Protein AF-A0A2S1LLD9-F1 (afdb_monomer_lite)

Sequence (69 aa):
MTALNVFLGIIGGSEWILIAIVILLLFGGKKIPELMKGLGNGMKEFKNATKEDTPPTSAHSQNKDENKL

Radius of gyration: 22.59 Å; chains: 1; bounding box: 44×36×55 Å

InterPro domains:
  IPR003369 Sec-independent protein translocase protein TatA/B/E [PF02416] (11-52)
  IPR006312 Sec-independent protein translocase protein TatA/E [MF_00236] (8-68)
  IPR006312 Sec-independent protein translocase protein TatA/E [TIGR01411] (11-54)

Organism: NCBI:txid1678728

Secondary structure (DSSP, 8-state):
-HHHHHHHHIIIIIHHHHHHHHHHHHH-TTHHHHHHHHHHHHHHHHHHHHHHSS-S-S-----------

Foldseek 3Di:
DVVVCCVVVCVPPVVVVVVVVVCCVVQNPPRVVVVVVVVVVVVVVVVVVVVVPDDDDDDDDDDDDPDDD

Structure (mmCIF, N/CA/C/O backbone):
data_AF-A0A2S1LLD9-F1
#
_entry.id   AF-A0A2S1LLD9-F1
#
loop_
_atom_site.group_PDB
_atom_site.id
_atom_site.type_symbol
_atom_site.label_atom_id
_atom_site.label_alt_id
_atom_site.label_comp_id
_atom_site.label_asym_id
_atom_site.label_entity_id
_atom_site.label_seq_id
_atom_site.pdbx_PDB_ins_code
_atom_site.Cartn_x
_atom_site.Cartn_y
_atom_site.Cartn_z
_atom_site.occupancy
_atom_site.B_iso_or_equiv
_atom_site.auth_seq_id
_atom_site.auth_comp_id
_atom_site.auth_asym_id
_atom_site.auth_atom_id
_atom_site.pdbx_PDB_model_num
ATOM 1 N N .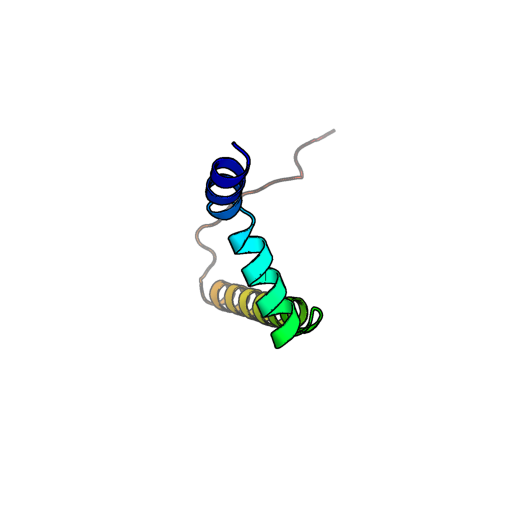 MET A 1 1 ? 31.722 1.186 -18.665 1.00 54.84 1 MET A N 1
ATOM 2 C CA . MET A 1 1 ? 31.469 1.664 -17.285 1.00 54.84 1 MET A CA 1
ATOM 3 C C . MET A 1 1 ? 29.986 1.842 -16.947 1.00 54.84 1 MET A C 1
ATOM 5 O O . MET A 1 1 ? 29.641 1.738 -15.783 1.00 54.84 1 MET A O 1
ATOM 9 N N . THR A 1 2 ? 29.084 2.051 -17.912 1.00 58.22 2 THR A N 1
ATOM 10 C CA . THR A 1 2 ? 27.634 2.184 -17.653 1.00 58.22 2 THR A CA 1
ATOM 11 C C . THR A 1 2 ? 26.940 0.863 -17.287 1.00 58.22 2 THR A C 1
ATOM 13 O O . THR A 1 2 ? 26.051 0.861 -16.447 1.00 58.22 2 THR A O 1
ATOM 16 N N . ALA A 1 3 ? 27.379 -0.272 -17.843 1.00 60.88 3 ALA A N 1
ATOM 17 C CA . ALA A 1 3 ? 26.768 -1.586 -17.595 1.00 60.88 3 ALA A CA 1
ATOM 18 C C . ALA A 1 3 ? 26.877 -2.074 -16.133 1.00 60.88 3 ALA A C 1
ATOM 20 O O . ALA A 1 3 ? 25.945 -2.684 -15.621 1.00 60.88 3 ALA A O 1
ATOM 21 N N . LEU A 1 4 ? 27.976 -1.758 -15.435 1.00 60.72 4 LEU A N 1
ATOM 22 C CA . LEU A 1 4 ? 28.165 -2.127 -14.025 1.00 60.72 4 LEU A CA 1
ATOM 23 C C . LEU A 1 4 ? 27.253 -1.311 -13.092 1.00 60.72 4 LEU A C 1
ATOM 25 O O . LEU A 1 4 ? 26.714 -1.851 -12.132 1.00 60.72 4 LEU A O 1
ATOM 29 N N . ASN A 1 5 ? 27.016 -0.036 -13.422 1.00 60.44 5 ASN A N 1
ATOM 30 C CA . ASN A 1 5 ? 26.073 0.824 -12.699 1.00 60.44 5 ASN A CA 1
ATOM 31 C C . ASN A 1 5 ? 24.621 0.393 -12.916 1.00 60.44 5 ASN A C 1
ATOM 33 O O . ASN A 1 5 ? 23.813 0.506 -12.003 1.00 60.44 5 ASN A O 1
ATOM 37 N N . VAL A 1 6 ? 24.292 -0.119 -14.103 1.00 67.38 6 VAL A N 1
ATOM 38 C CA . VAL A 1 6 ? 22.979 -0.711 -14.378 1.00 67.38 6 VAL A CA 1
ATOM 39 C C . VAL A 1 6 ? 22.808 -1.992 -13.560 1.00 67.38 6 VAL A C 1
ATOM 41 O O . VAL A 1 6 ? 21.802 -2.133 -12.887 1.00 67.38 6 VAL A O 1
ATOM 44 N N . PHE A 1 7 ? 23.810 -2.871 -13.492 1.00 62.44 7 PHE A N 1
ATOM 45 C CA . PHE A 1 7 ? 23.729 -4.093 -12.682 1.00 62.44 7 PHE A CA 1
ATOM 46 C C . PHE A 1 7 ? 23.622 -3.809 -11.166 1.00 62.44 7 PHE A C 1
ATOM 48 O O . PHE A 1 7 ? 22.754 -4.359 -10.497 1.00 62.44 7 PHE A O 1
ATOM 55 N N . LEU A 1 8 ? 24.430 -2.891 -10.620 1.00 63.66 8 LEU A N 1
ATOM 56 C CA . LEU A 1 8 ? 24.396 -2.524 -9.193 1.00 63.66 8 LEU A CA 1
ATOM 57 C C . LEU A 1 8 ? 23.202 -1.629 -8.814 1.00 63.66 8 LEU A C 1
ATOM 59 O O . LEU A 1 8 ? 22.668 -1.747 -7.714 1.00 63.66 8 LEU A O 1
ATOM 63 N N . GLY A 1 9 ? 22.763 -0.750 -9.716 1.00 61.59 9 GLY A N 1
ATOM 64 C CA . GLY A 1 9 ? 21.563 0.071 -9.541 1.00 61.59 9 GLY A CA 1
ATOM 65 C C . GLY A 1 9 ? 20.269 -0.730 -9.689 1.00 61.59 9 GLY A C 1
ATOM 66 O O . GLY A 1 9 ? 19.255 -0.374 -9.079 1.00 61.59 9 GLY A O 1
ATOM 67 N N . ILE A 1 10 ? 20.309 -1.838 -10.442 1.00 61.22 10 ILE A N 1
ATOM 68 C CA . ILE A 1 10 ? 19.166 -2.735 -10.588 1.00 61.22 10 ILE A CA 1
ATOM 69 C C . ILE A 1 10 ? 18.928 -3.567 -9.328 1.00 61.22 10 ILE A C 1
ATOM 71 O O . ILE A 1 10 ? 17.800 -3.569 -8.833 1.00 61.22 10 ILE A O 1
ATOM 75 N N . ILE A 1 11 ? 19.989 -4.147 -8.758 1.00 64.88 11 ILE A N 1
ATOM 76 C CA . ILE A 1 11 ? 19.920 -5.142 -7.670 1.00 64.88 11 ILE A CA 1
ATOM 77 C C . ILE A 1 11 ? 19.394 -4.582 -6.331 1.00 64.88 11 ILE A C 1
ATOM 79 O O . ILE A 1 11 ? 18.932 -5.342 -5.485 1.00 64.88 11 ILE A O 1
ATOM 83 N N . GLY A 1 12 ? 19.435 -3.264 -6.105 1.00 69.19 12 GLY A N 1
ATOM 84 C CA . GLY A 1 12 ? 19.049 -2.681 -4.811 1.00 69.19 12 GLY A CA 1
ATOM 85 C C . GLY A 1 12 ? 17.619 -2.141 -4.730 1.00 69.19 12 GLY A C 1
ATOM 86 O O . GLY A 1 12 ? 16.868 -2.483 -3.821 1.00 69.19 12 GLY A O 1
ATOM 87 N N . GLY A 1 13 ? 17.249 -1.244 -5.647 1.00 81.56 13 GLY A N 1
ATOM 88 C CA . GLY A 1 13 ? 16.016 -0.451 -5.522 1.00 81.56 13 GLY A CA 1
ATOM 89 C C . GLY A 1 13 ? 15.153 -0.404 -6.777 1.00 81.56 13 GLY A C 1
ATOM 90 O O . GLY A 1 13 ? 13.936 -0.250 -6.673 1.00 81.56 13 GLY A O 1
ATOM 91 N N . SER A 1 14 ? 15.743 -0.573 -7.963 1.00 82.81 14 SER A N 1
ATOM 92 C CA . SER A 1 14 ? 14.957 -0.532 -9.198 1.00 82.81 14 SER A CA 1
ATOM 93 C C . SER A 1 14 ? 14.072 -1.774 -9.355 1.00 82.81 14 SER A C 1
ATOM 95 O O . SER A 1 14 ? 12.962 -1.671 -9.863 1.00 82.81 14 SER A O 1
ATOM 97 N N . GLU A 1 15 ? 14.500 -2.937 -8.855 1.00 82.44 15 GLU A N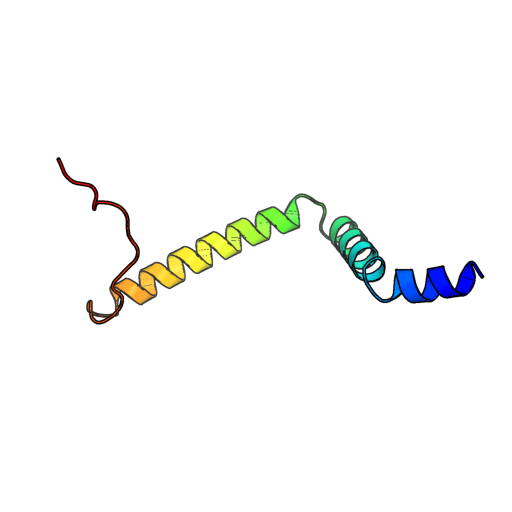 1
ATOM 98 C CA . GLU A 1 15 ? 13.691 -4.157 -8.938 1.00 82.44 15 GLU A CA 1
ATOM 99 C C . GLU A 1 15 ? 12.412 -4.038 -8.101 1.00 82.44 15 GLU A C 1
ATOM 101 O O . GLU A 1 15 ? 11.320 -4.360 -8.566 1.00 82.44 15 GLU A O 1
ATOM 106 N N . TRP A 1 16 ? 12.520 -3.435 -6.913 1.00 86.44 16 TRP A N 1
ATOM 107 C CA . TRP A 1 16 ? 11.370 -3.088 -6.081 1.00 86.44 16 TRP A CA 1
ATOM 108 C C . TRP A 1 16 ? 10.418 -2.111 -6.775 1.00 86.44 16 TRP A C 1
ATOM 110 O O . TRP A 1 16 ? 9.202 -2.291 -6.691 1.00 86.44 16 TRP A O 1
ATOM 120 N N . ILE A 1 17 ? 10.941 -1.110 -7.496 1.00 90.25 17 ILE A N 1
ATOM 121 C CA . ILE A 1 17 ? 10.101 -0.176 -8.262 1.00 90.25 17 ILE A CA 1
ATOM 122 C C . ILE A 1 17 ? 9.381 -0.890 -9.409 1.00 90.25 17 ILE A C 1
ATOM 124 O O . ILE A 1 17 ? 8.196 -0.647 -9.633 1.00 90.25 17 ILE A O 1
ATOM 128 N N . LEU A 1 18 ? 10.063 -1.806 -10.103 1.00 90.50 18 LEU A N 1
ATOM 129 C CA . LEU A 1 18 ? 9.491 -2.577 -11.203 1.00 90.50 18 LEU A CA 1
ATOM 130 C C . LEU A 1 18 ? 8.366 -3.492 -10.699 1.00 90.50 18 LEU A C 1
ATOM 132 O O . LEU A 1 18 ? 7.275 -3.498 -11.270 1.00 90.50 18 LEU A O 1
ATOM 136 N N . ILE A 1 19 ? 8.596 -4.204 -9.592 1.00 90.62 19 ILE A N 1
ATOM 137 C CA . ILE A 1 19 ? 7.590 -5.053 -8.938 1.00 90.62 19 ILE A CA 1
ATOM 138 C C . ILE A 1 19 ? 6.384 -4.212 -8.504 1.00 90.62 19 ILE A C 1
ATOM 140 O O . ILE A 1 19 ? 5.242 -4.587 -8.777 1.00 90.62 19 ILE A O 1
ATOM 144 N N . ALA A 1 20 ? 6.619 -3.053 -7.882 1.00 90.94 20 ALA A N 1
ATOM 145 C CA . ALA A 1 20 ? 5.552 -2.144 -7.478 1.00 90.94 20 ALA A CA 1
ATOM 146 C C . ALA A 1 20 ? 4.717 -1.674 -8.680 1.00 90.94 20 ALA A C 1
ATOM 148 O O . ALA A 1 20 ? 3.491 -1.667 -8.594 1.00 90.94 20 ALA A O 1
ATOM 149 N N . ILE A 1 21 ? 5.352 -1.345 -9.811 1.00 93.31 21 ILE A N 1
ATOM 150 C CA . ILE A 1 21 ? 4.662 -0.957 -11.051 1.00 93.31 21 ILE A CA 1
ATOM 151 C C . ILE A 1 21 ? 3.816 -2.111 -11.598 1.00 93.31 21 ILE A C 1
ATOM 153 O O . ILE A 1 21 ? 2.655 -1.896 -11.941 1.00 93.31 21 ILE A O 1
ATOM 157 N N . VAL A 1 22 ? 4.349 -3.335 -11.650 1.00 94.06 22 VAL A N 1
ATOM 158 C CA . VAL A 1 22 ? 3.597 -4.507 -12.133 1.00 94.06 22 VAL A CA 1
ATOM 159 C C . VAL A 1 22 ? 2.373 -4.770 -11.254 1.00 94.06 22 VAL A C 1
ATOM 161 O O . VAL A 1 22 ? 1.266 -4.921 -11.769 1.00 94.06 22 VAL A O 1
ATOM 164 N N . ILE A 1 23 ? 2.535 -4.750 -9.930 1.00 93.06 23 ILE A N 1
ATOM 165 C CA . ILE A 1 23 ? 1.421 -4.897 -8.981 1.00 93.06 23 ILE A CA 1
ATOM 166 C C . ILE A 1 23 ? 0.396 -3.770 -9.173 1.00 93.06 23 ILE A C 1
ATOM 168 O O . ILE A 1 23 ? -0.810 -4.020 -9.179 1.00 93.06 23 ILE A O 1
ATOM 172 N N . LEU A 1 24 ? 0.856 -2.534 -9.375 1.00 92.94 24 LEU A N 1
ATOM 173 C CA . LEU A 1 24 ? -0.009 -1.379 -9.598 1.00 92.94 24 LEU A CA 1
ATOM 174 C C . LEU A 1 24 ? -0.816 -1.491 -10.896 1.00 92.94 24 LEU A C 1
ATOM 176 O O . LEU A 1 24 ? -1.964 -1.057 -10.922 1.00 92.94 24 LEU A O 1
ATOM 180 N N . LEU A 1 25 ? -0.246 -2.070 -11.954 1.00 93.94 25 LEU A N 1
ATOM 181 C CA . LEU A 1 25 ? -0.940 -2.306 -13.222 1.00 93.94 25 LEU A CA 1
ATOM 182 C C . LEU A 1 25 ? -1.964 -3.442 -13.116 1.00 93.94 25 LEU A C 1
ATOM 184 O O . LEU A 1 25 ? -3.064 -3.314 -13.647 1.00 93.94 25 LEU A O 1
ATOM 188 N N . LEU A 1 26 ? -1.630 -4.527 -12.410 1.00 93.44 26 LEU A N 1
ATOM 189 C CA . LEU A 1 26 ? -2.522 -5.679 -12.239 1.00 93.44 26 LEU A CA 1
ATOM 190 C C . LEU A 1 26 ? -3.712 -5.372 -11.323 1.00 93.44 26 LEU A C 1
ATOM 192 O O . LEU A 1 26 ? -4.848 -5.721 -11.635 1.00 93.44 26 LEU A O 1
ATOM 196 N N . PHE A 1 27 ? -3.458 -4.725 -10.186 1.00 91.06 27 PHE A N 1
ATOM 197 C CA . PHE A 1 27 ? -4.486 -4.451 -9.180 1.00 91.06 27 PHE A CA 1
ATOM 198 C C . PHE A 1 27 ? -5.099 -3.050 -9.314 1.00 91.06 27 PHE A C 1
ATOM 200 O O . PHE A 1 27 ? -6.197 -2.804 -8.812 1.00 91.06 27 PHE A O 1
ATOM 207 N N . GLY A 1 28 ? -4.421 -2.125 -9.994 1.00 87.12 28 GLY A N 1
ATOM 208 C CA . GLY A 1 28 ? -4.780 -0.710 -10.035 1.00 87.12 28 GLY A CA 1
ATOM 209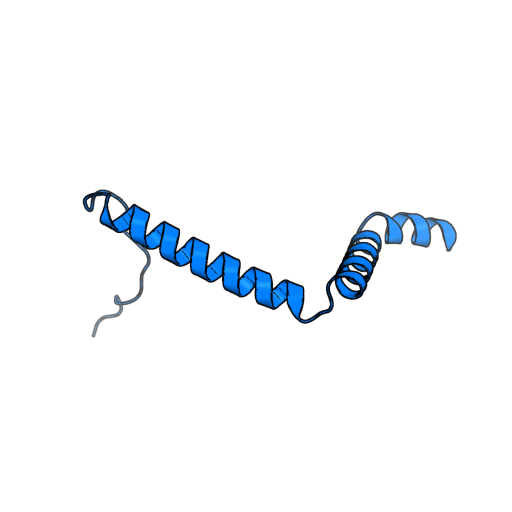 C C . GLY A 1 28 ? -4.370 0.032 -8.757 1.00 87.12 28 GLY A C 1
ATOM 210 O O . GLY A 1 28 ? -4.452 -0.491 -7.643 1.00 87.12 28 GLY A O 1
ATOM 211 N N . GLY A 1 29 ? -4.008 1.313 -8.884 1.00 86.38 29 GLY A N 1
ATOM 212 C CA . GLY A 1 29 ? -3.580 2.141 -7.742 1.00 86.38 29 GLY A CA 1
ATOM 213 C C . GLY A 1 29 ? -4.619 2.382 -6.652 1.00 86.38 29 GLY A C 1
ATOM 214 O O . GLY A 1 29 ? -4.267 2.798 -5.553 1.00 86.38 29 GLY A O 1
ATOM 215 N N . LYS A 1 30 ? -5.890 2.076 -6.918 1.00 88.00 30 LYS A N 1
ATOM 216 C CA . LYS A 1 30 ? -6.971 2.197 -5.937 1.00 88.00 30 LYS A CA 1
ATOM 217 C C . LYS A 1 30 ? -7.179 0.948 -5.078 1.00 88.00 30 LYS A C 1
ATOM 219 O O . LYS A 1 30 ? -7.640 1.099 -3.953 1.00 88.00 30 LYS A O 1
ATOM 224 N N . LYS A 1 31 ? -6.827 -0.257 -5.544 1.00 89.12 31 LYS A N 1
ATOM 225 C CA . LYS A 1 31 ? -7.170 -1.491 -4.809 1.00 89.12 31 LYS A CA 1
ATOM 226 C C . LYS A 1 31 ? -6.206 -1.827 -3.681 1.00 89.12 31 LYS A C 1
ATOM 228 O O . LYS A 1 31 ? -6.649 -2.256 -2.626 1.00 89.12 31 LYS A O 1
ATOM 233 N N . ILE A 1 32 ? -4.917 -1.547 -3.849 1.00 89.31 32 ILE A N 1
ATOM 234 C CA . ILE A 1 32 ? -3.904 -1.669 -2.787 1.00 89.31 32 ILE A CA 1
ATOM 235 C C . ILE A 1 32 ? -4.306 -0.886 -1.507 1.00 89.31 32 ILE A C 1
ATOM 237 O O . ILE A 1 32 ? -4.355 -1.491 -0.433 1.00 89.31 32 ILE A O 1
ATOM 241 N N . PRO A 1 33 ? -4.656 0.418 -1.573 1.00 86.81 33 PRO A N 1
ATOM 242 C CA . PRO A 1 33 ? -5.067 1.174 -0.388 1.00 86.81 33 PRO A CA 1
ATOM 243 C C . PRO A 1 33 ? -6.460 0.792 0.134 1.00 86.81 33 PRO A C 1
ATOM 245 O O . PRO A 1 33 ? -6.702 0.887 1.335 1.00 86.81 33 PRO A O 1
ATOM 248 N N . GLU A 1 34 ? -7.374 0.353 -0.736 1.00 92.19 34 GLU A N 1
ATOM 249 C CA . GLU A 1 34 ? -8.708 -0.127 -0.348 1.00 92.19 34 GLU A CA 1
ATOM 250 C C . GLU A 1 34 ? -8.619 -1.428 0.472 1.00 92.19 34 GLU A C 1
ATOM 252 O O . GLU A 1 34 ? -9.213 -1.523 1.548 1.00 92.19 34 GLU A O 1
ATOM 257 N N . LEU A 1 35 ? -7.776 -2.374 0.039 1.00 91.50 35 LEU A N 1
ATOM 258 C CA . LEU A 1 35 ? -7.477 -3.610 0.767 1.00 91.50 35 LEU A CA 1
ATOM 259 C C . LEU A 1 35 ? -6.745 -3.339 2.088 1.00 91.50 35 LEU A C 1
ATOM 261 O O . LEU A 1 35 ? -7.107 -3.915 3.111 1.00 91.50 35 LEU A O 1
ATOM 265 N N . MET A 1 36 ? -5.764 -2.428 2.103 1.00 92.69 36 MET A N 1
ATOM 266 C CA . MET A 1 36 ? -5.084 -2.033 3.346 1.00 92.69 36 MET A CA 1
ATOM 267 C C . MET A 1 36 ? -6.033 -1.387 4.357 1.00 92.69 36 MET A C 1
ATOM 269 O O . MET A 1 36 ? -5.934 -1.678 5.547 1.00 92.69 36 MET A O 1
ATOM 273 N N . LYS A 1 37 ? -6.966 -0.536 3.912 1.00 93.69 37 LYS A N 1
ATOM 274 C CA . LYS A 1 37 ? -7.986 0.053 4.793 1.00 93.69 37 LYS A CA 1
ATOM 275 C C . LYS A 1 37 ? -8.906 -1.014 5.385 1.00 93.69 37 LYS A C 1
ATOM 277 O O . LYS A 1 37 ? -9.148 -0.991 6.589 1.00 93.69 37 LYS A O 1
ATOM 282 N N . GLY A 1 38 ? -9.375 -1.959 4.567 1.00 94.38 38 GLY A N 1
ATOM 283 C CA . GLY A 1 38 ? -10.194 -3.081 5.036 1.00 94.38 38 GLY A CA 1
ATOM 284 C C . GLY A 1 38 ? -9.457 -3.965 6.046 1.00 94.38 38 GLY A C 1
ATOM 285 O O . GLY A 1 38 ? -9.963 -4.206 7.140 1.00 94.38 38 GLY A O 1
ATOM 286 N N . LEU A 1 39 ? -8.226 -4.376 5.723 1.00 95.31 39 LEU A N 1
ATOM 287 C CA . LEU A 1 39 ? -7.389 -5.196 6.603 1.00 95.31 39 LEU A CA 1
ATOM 288 C C . LEU A 1 39 ? -7.030 -4.463 7.904 1.00 95.31 39 LEU A C 1
ATOM 290 O O . LEU A 1 39 ? -7.062 -5.062 8.975 1.00 95.31 39 LEU A O 1
ATOM 294 N N . GLY A 1 40 ? -6.713 -3.169 7.826 1.00 93.88 40 GLY A N 1
ATOM 295 C CA . GLY A 1 40 ? -6.376 -2.345 8.986 1.00 93.88 40 GLY A CA 1
ATOM 296 C C . GLY A 1 40 ? -7.547 -2.178 9.953 1.00 93.88 40 GLY A C 1
ATOM 297 O O . GLY A 1 40 ? -7.356 -2.292 11.165 1.00 93.88 40 GLY A O 1
ATOM 298 N N . ASN A 1 41 ? -8.758 -1.975 9.430 1.00 94.94 41 ASN A N 1
ATOM 299 C CA . ASN A 1 41 ? -9.971 -1.923 10.246 1.00 94.94 41 ASN A CA 1
ATOM 300 C C . ASN A 1 41 ? -10.267 -3.285 10.892 1.00 94.94 41 ASN A C 1
ATOM 302 O O . ASN A 1 41 ? -10.448 -3.339 12.107 1.00 94.94 41 ASN A O 1
ATOM 306 N N . GLY A 1 42 ? -10.190 -4.381 10.127 1.00 95.19 42 GLY A N 1
ATOM 307 C CA . GLY A 1 42 ? -10.381 -5.734 10.662 1.00 95.19 42 GLY A CA 1
ATOM 308 C C . GLY A 1 42 ? -9.354 -6.101 11.738 1.00 95.19 42 GLY A C 1
ATOM 309 O O . GLY A 1 42 ? -9.715 -6.614 12.792 1.00 95.19 42 GLY A O 1
ATOM 310 N N . MET A 1 43 ? -8.076 -5.759 11.540 1.00 93.81 43 MET A N 1
ATOM 311 C CA . MET A 1 43 ? -7.020 -5.967 12.540 1.00 93.81 43 MET A CA 1
ATOM 312 C C . MET A 1 43 ? -7.253 -5.128 13.808 1.00 93.81 43 MET A C 1
ATOM 314 O O . MET A 1 43 ? -6.956 -5.571 14.919 1.00 93.81 43 MET A O 1
ATOM 318 N N . LYS A 1 44 ? -7.781 -3.906 13.661 1.00 92.19 44 LYS A N 1
ATOM 319 C CA . LYS A 1 44 ? -8.122 -3.026 14.787 1.00 92.19 44 LYS A CA 1
ATOM 320 C C . LYS A 1 44 ? -9.283 -3.596 15.603 1.00 92.19 44 LYS A C 1
ATOM 322 O O . LYS A 1 44 ? -9.173 -3.650 16.825 1.00 92.19 44 LYS A O 1
ATOM 327 N N . GLU A 1 45 ? -10.353 -4.031 14.944 1.00 92.75 45 GLU A N 1
ATOM 328 C CA . GLU A 1 45 ? -11.510 -4.673 15.581 1.00 92.75 45 GLU A CA 1
ATOM 329 C C . GLU A 1 45 ? -11.113 -5.989 16.255 1.00 92.75 45 GLU A C 1
ATOM 331 O O . GLU A 1 45 ? -11.435 -6.192 17.424 1.00 92.75 45 GLU A O 1
ATOM 336 N N . PHE A 1 46 ? -10.303 -6.817 15.588 1.00 92.50 46 PHE A N 1
ATOM 337 C CA . PHE A 1 46 ? -9.771 -8.061 16.150 1.00 92.50 46 PHE A CA 1
ATOM 338 C C . PHE A 1 46 ? -8.943 -7.822 17.419 1.00 92.50 46 PHE A C 1
ATOM 340 O O . PHE A 1 46 ? -9.117 -8.504 18.431 1.00 92.50 46 PHE A O 1
ATOM 347 N N . LYS A 1 47 ? -8.068 -6.807 17.400 1.00 88.56 47 LYS A N 1
ATOM 348 C CA . LYS A 1 47 ? -7.276 -6.418 18.573 1.00 88.56 47 LYS A CA 1
ATOM 349 C C . LYS A 1 47 ? -8.149 -5.896 19.715 1.00 88.56 47 LYS A C 1
ATOM 3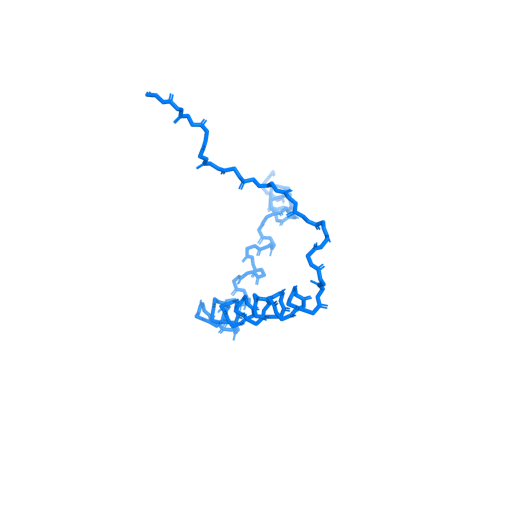51 O O . LYS A 1 47 ? -7.803 -6.117 20.869 1.00 88.56 47 LYS A O 1
ATOM 356 N N . ASN A 1 48 ? -9.231 -5.181 19.413 1.00 88.75 48 ASN A N 1
ATOM 357 C CA . ASN A 1 48 ? -10.136 -4.654 20.432 1.00 88.75 48 ASN A CA 1
ATOM 358 C C . ASN A 1 48 ? -10.950 -5.776 21.087 1.00 88.75 48 ASN A C 1
ATOM 360 O O . ASN A 1 48 ? -10.944 -5.867 22.308 1.00 88.75 48 ASN A O 1
ATOM 364 N N . ALA A 1 49 ? -11.533 -6.679 20.294 1.00 86.88 49 ALA A N 1
ATOM 365 C CA . ALA A 1 49 ? -12.267 -7.837 20.806 1.00 86.88 49 ALA A CA 1
ATOM 366 C C . ALA A 1 49 ? -11.373 -8.735 21.681 1.00 86.88 49 ALA A C 1
ATOM 368 O O . ALA A 1 49 ? -11.738 -9.092 22.793 1.00 86.88 49 ALA A O 1
ATOM 369 N N . THR A 1 50 ? -10.135 -8.993 21.241 1.00 84.81 50 THR A N 1
ATOM 370 C CA . THR A 1 50 ? -9.167 -9.790 22.020 1.00 84.81 50 THR A CA 1
ATOM 371 C C . THR A 1 50 ? -8.780 -9.124 23.350 1.00 84.81 50 THR A C 1
ATOM 373 O O . THR A 1 50 ? -8.400 -9.808 24.295 1.00 84.81 50 THR A O 1
ATOM 376 N N . LYS A 1 51 ? -8.849 -7.788 23.442 1.00 80.62 51 LYS A N 1
ATOM 377 C CA . LYS A 1 51 ? -8.530 -7.039 24.668 1.00 80.62 51 LYS A CA 1
ATOM 378 C C . LYS A 1 51 ? -9.675 -7.013 25.674 1.00 80.62 51 LYS A C 1
ATOM 380 O O . LYS A 1 51 ? -9.394 -6.908 26.863 1.00 80.62 51 LYS A O 1
ATOM 385 N N . GLU A 1 52 ? -10.920 -7.075 25.213 1.00 68.75 52 GLU A N 1
ATOM 386 C CA . GLU A 1 52 ? -12.104 -7.087 26.082 1.00 68.75 52 GLU A CA 1
ATOM 387 C C . GLU A 1 52 ? -12.247 -8.418 26.839 1.00 68.75 52 GLU A C 1
ATOM 389 O O . GLU A 1 52 ? -12.683 -8.414 27.989 1.00 68.75 52 GLU A O 1
ATOM 394 N N . ASP A 1 53 ? -11.772 -9.528 26.260 1.00 64.44 53 ASP A N 1
ATOM 395 C CA . ASP A 1 53 ? -11.794 -10.858 26.891 1.00 64.44 53 ASP A CA 1
ATOM 396 C C . ASP A 1 53 ? -10.622 -11.113 27.861 1.00 64.44 53 ASP A C 1
ATOM 398 O O . ASP A 1 53 ? -10.658 -12.042 28.671 1.00 64.44 53 ASP A O 1
ATOM 402 N N . THR A 1 54 ? -9.574 -10.283 27.828 1.00 58.31 54 THR A N 1
ATOM 403 C CA . THR A 1 54 ? -8.495 -10.323 28.825 1.00 58.31 54 THR A CA 1
ATOM 404 C C . THR A 1 54 ? -8.802 -9.351 29.967 1.00 58.31 54 THR A C 1
ATOM 406 O O . THR A 1 54 ? -8.791 -8.141 29.726 1.00 58.31 54 THR A O 1
ATOM 409 N N . PRO A 1 55 ? -9.034 -9.814 31.217 1.00 57.28 55 PRO A N 1
ATOM 410 C CA . PRO A 1 55 ? -9.170 -8.910 32.356 1.00 57.28 55 PRO A CA 1
ATOM 411 C C . PRO A 1 55 ? -7.933 -8.002 32.434 1.00 57.28 55 PRO A C 1
ATOM 413 O O . PRO A 1 55 ? -6.831 -8.442 32.092 1.00 57.28 55 PRO A O 1
ATOM 416 N N . PRO A 1 56 ? -8.092 -6.735 32.858 1.00 58.84 56 PRO A N 1
ATOM 417 C CA . PRO A 1 56 ? -7.067 -5.707 32.754 1.00 58.84 56 PRO A CA 1
ATOM 418 C C . PRO A 1 56 ? -5.896 -6.056 33.669 1.00 58.84 56 PRO A C 1
ATOM 420 O O . PRO A 1 56 ? -5.840 -5.690 34.839 1.00 58.84 56 PRO A O 1
ATOM 423 N N . THR A 1 57 ? -4.937 -6.804 33.151 1.00 58.53 57 THR A N 1
ATOM 424 C CA . THR A 1 57 ? -3.649 -7.017 33.788 1.00 58.53 57 THR A CA 1
ATOM 425 C C . THR A 1 57 ? -2.599 -6.910 32.701 1.00 58.53 57 THR A C 1
ATOM 427 O O . THR A 1 57 ? -2.553 -7.697 31.763 1.00 58.53 57 THR A O 1
ATOM 430 N N . SER A 1 58 ? -1.757 -5.891 32.861 1.00 67.44 58 SER A N 1
ATOM 431 C CA . SER A 1 58 ? -0.554 -5.570 32.087 1.00 67.44 58 SER A CA 1
ATOM 432 C C . SER A 1 58 ? -0.729 -4.980 30.676 1.00 67.44 58 SER A C 1
ATOM 434 O O . SER A 1 58 ? -0.617 -5.667 29.671 1.00 67.44 58 SER A O 1
ATOM 436 N N . ALA A 1 59 ? -0.875 -3.649 30.612 1.00 57.91 59 ALA A N 1
ATOM 437 C CA . ALA A 1 59 ? -0.072 -2.787 29.728 1.00 57.91 59 ALA A CA 1
ATOM 438 C C . ALA A 1 59 ? -0.303 -1.303 30.081 1.00 57.91 59 ALA A C 1
ATOM 440 O O . ALA A 1 59 ? -1.209 -0.652 29.562 1.00 57.91 59 ALA A O 1
ATOM 441 N N . HIS A 1 60 ? 0.523 -0.774 30.985 1.00 48.91 60 HIS A N 1
ATOM 442 C CA . HIS A 1 60 ? 0.637 0.655 31.269 1.00 48.91 60 HIS A CA 1
ATOM 443 C C . HIS A 1 60 ? 1.652 1.309 30.305 1.00 48.91 60 HIS A C 1
ATOM 445 O O . HIS A 1 60 ? 2.660 0.693 29.965 1.00 48.91 60 HIS A O 1
ATOM 451 N N . SER A 1 61 ? 1.374 2.574 29.955 1.00 49.88 61 SER A N 1
ATOM 452 C CA . SER A 1 61 ? 2.297 3.646 29.527 1.00 49.88 61 SER A CA 1
ATOM 453 C C . SER A 1 61 ? 2.498 3.900 28.028 1.00 49.88 61 SER A C 1
ATOM 455 O O . SER A 1 61 ? 3.207 3.171 27.345 1.00 49.88 61 SER A O 1
ATOM 457 N N . GLN A 1 62 ? 1.941 5.027 27.558 1.00 44.97 62 GLN A N 1
ATOM 458 C CA . GLN A 1 62 ? 2.668 6.246 27.132 1.00 44.97 62 GLN A CA 1
ATOM 459 C C . GLN A 1 62 ? 1.624 7.374 26.928 1.00 44.97 62 GLN A C 1
ATOM 461 O O . GLN A 1 62 ? 0.771 7.273 26.055 1.00 44.97 62 GLN A O 1
ATOM 466 N N . ASN A 1 63 ? 1.452 8.271 27.907 1.00 51.38 63 ASN A N 1
ATOM 467 C CA . ASN A 1 63 ? 2.134 9.571 28.074 1.00 51.38 63 ASN A CA 1
ATOM 468 C C . ASN A 1 63 ? 1.432 10.702 27.294 1.00 51.38 63 ASN A C 1
ATOM 470 O O . ASN A 1 63 ? 1.501 10.703 26.069 1.00 51.38 63 ASN A O 1
ATOM 474 N N . LYS A 1 64 ? 0.782 11.637 28.017 1.00 50.19 64 LYS A N 1
ATOM 475 C CA . LYS A 1 64 ? 0.937 13.103 27.871 1.00 50.19 64 LYS A CA 1
ATOM 476 C C . LYS A 1 64 ? -0.094 13.871 28.716 1.00 50.19 64 LYS A C 1
ATOM 478 O O . LYS A 1 64 ? -0.994 14.450 28.139 1.00 50.19 64 LYS A O 1
ATOM 483 N N . ASP A 1 65 ? 0.062 13.913 30.038 1.00 55.81 65 ASP A N 1
ATOM 484 C CA . ASP A 1 65 ? -0.569 14.939 30.896 1.00 55.81 65 ASP A CA 1
ATOM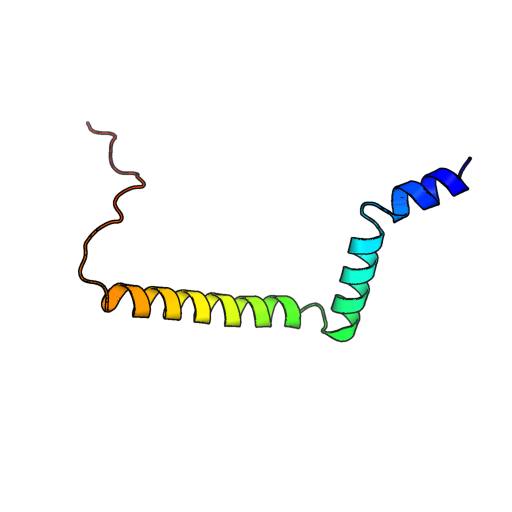 485 C C . ASP A 1 65 ? 0.251 15.115 32.184 1.00 55.81 65 ASP A C 1
ATOM 487 O O . ASP A 1 65 ? -0.236 15.016 33.304 1.00 55.81 65 ASP A O 1
ATOM 491 N N . GLU A 1 66 ? 1.551 15.353 32.016 1.00 61.00 66 GLU A N 1
ATOM 492 C CA . GLU A 1 66 ? 2.413 15.855 33.085 1.00 61.00 66 GLU A CA 1
ATOM 493 C C . GLU A 1 66 ? 3.223 17.037 32.548 1.00 61.00 66 GLU A C 1
ATOM 495 O O . GLU A 1 6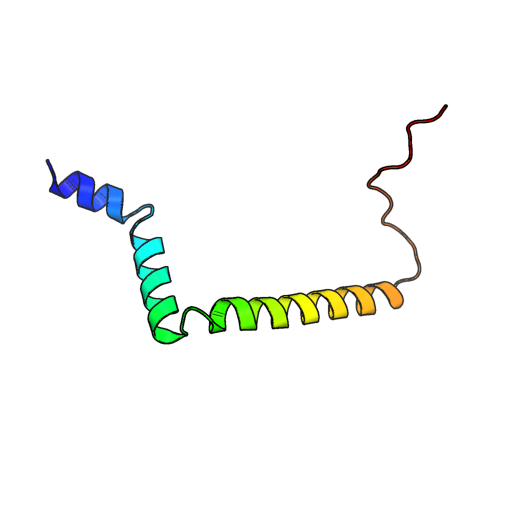6 ? 4.409 16.937 32.254 1.00 61.00 66 GLU A O 1
ATOM 500 N N . ASN A 1 67 ? 2.570 18.188 32.401 1.00 57.28 67 ASN A N 1
ATOM 501 C CA . ASN A 1 67 ? 3.202 19.398 32.902 1.00 57.28 67 ASN A CA 1
ATOM 502 C C . ASN A 1 67 ? 2.145 20.295 33.540 1.00 57.28 67 ASN A C 1
ATOM 504 O O . ASN A 1 67 ? 1.101 20.596 32.967 1.00 57.28 67 ASN A O 1
ATOM 508 N N . LYS A 1 68 ? 2.447 20.613 34.784 1.00 61.56 68 LYS A N 1
ATOM 509 C CA . LYS A 1 68 ? 1.604 21.108 35.856 1.00 61.56 68 LYS A CA 1
ATOM 510 C C . LYS A 1 68 ? 1.977 22.578 36.071 1.00 61.56 68 LYS A C 1
ATOM 512 O O . LYS A 1 68 ? 3.155 22.901 35.946 1.00 61.56 68 LYS A O 1
ATOM 517 N N . LEU A 1 69 ? 0.997 23.354 36.540 1.00 48.75 69 LEU A N 1
ATOM 518 C CA . LEU A 1 69 ? 1.071 24.733 37.061 1.00 48.75 69 LEU A CA 1
ATOM 519 C C . LEU A 1 69 ? 1.059 25.871 36.033 1.00 48.75 69 LEU A C 1
ATOM 521 O O . LEU A 1 69 ? 1.971 25.953 35.187 1.00 48.75 69 LEU A O 1
#

pLDDT: mean 76.6, std 16.32, range [44.97, 95.31]